Protein AF-A0AAV4ZZC4-F1 (afdb_monomer)

pLDDT: mean 91.08, std 9.31, range [58.31, 98.69]

Organism: NCBI:txid270350

Solvent-accessible surface area (backbone atoms only — not comparable to full-atom values): 5510 Å² total; per-residue (Å²): 128,71,47,80,47,76,52,46,76,46,66,42,79,46,77,54,55,52,81,54,52,31,42,38,39,37,34,55,18,28,52,30,38,37,42,40,38,25,42,90,84,74,67,24,42,36,40,39,38,39,29,37,31,47,31,40,38,40,37,38,26,38,28,35,42,39,35,43,32,35,34,52,28,37,40,42,36,41,45,68,57,68,46,80,40,58,66,46,72,69,59,43,82,46,81,49,75,79,88,77,78,80,77,77,84,128

Radius of gyration: 14.35 Å; Cα contacts (8 Å, |Δi|>4): 306; chains: 1; bounding box: 32×20×52 Å

Nearest PDB structures (foldseek):
  2z8z-assembly1_A  TM=6.164E-01  e=1.063E+00  Pseudomonas sp. MIS38
  7rah-assembly1_E  TM=6.295E-01  e=3.643E+00  Bordetella pertussis
  4nu3-assembly1_A  TM=2.870E-01  e=7.545E+00  Flavobacterium frigoris PS1

Sequence (106 aa):
MALELFGTSGPDLFESGEEEERINIQGNGGDDVFNIKGDDDGINEFSVTAGSGNDALNVDYSNGTFDAGAGTDTLDLIEGRVTFLGGSGVDTLRVRGKTVWPERGR

Foldseek 3Di:
DEAEEEADQEEEEAADDAPHLHYEYEHAHYAYEAHAHYDQPQRREYHYANHYDAYEAEYERHEYEYEPAYDAYEHEYADDHYHYHPHDDHYYYHYHYDDDDPDPDD

Structure (mmCIF, N/CA/C/O backbone):
data_AF-A0AAV4ZZC4-F1
#
_entry.id   AF-A0AAV4ZZC4-F1
#
loop_
_atom_site.group_PDB
_atom_site.id
_atom_site.type_symbol
_atom_site.label_atom_id
_atom_site.label_alt_id
_atom_site.label_comp_id
_atom_site.label_asym_id
_atom_site.label_entity_id
_atom_site.label_seq_id
_atom_site.pdbx_PDB_ins_code
_atom_site.Cartn_x
_atom_site.Cartn_y
_atom_site.Cartn_z
_atom_site.occupancy
_atom_site.B_iso_or_equiv
_atom_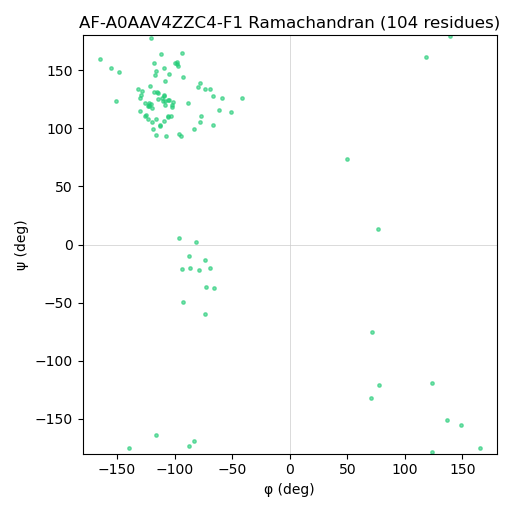site.auth_seq_id
_atom_site.auth_comp_id
_atom_site.auth_asym_id
_atom_site.auth_atom_id
_atom_site.pdbx_PDB_model_num
ATOM 1 N N . MET A 1 1 ? 18.533 4.525 2.686 1.00 67.94 1 MET A N 1
ATOM 2 C CA . MET A 1 1 ? 17.940 4.654 4.045 1.00 67.94 1 MET A CA 1
ATOM 3 C C . MET A 1 1 ? 16.437 4.628 3.837 1.00 67.94 1 MET A C 1
ATOM 5 O O . MET A 1 1 ? 16.024 5.221 2.857 1.00 67.94 1 MET A O 1
ATOM 9 N N . ALA A 1 2 ? 15.652 3.903 4.637 1.00 81.12 2 ALA A N 1
ATOM 10 C CA . ALA A 1 2 ? 14.203 3.859 4.417 1.00 81.12 2 ALA A CA 1
ATOM 11 C C . ALA A 1 2 ? 13.542 5.138 4.951 1.00 81.12 2 ALA A C 1
ATOM 13 O O 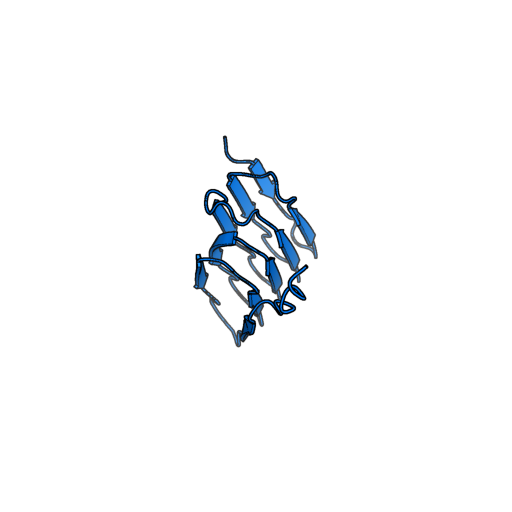. ALA A 1 2 ? 13.936 5.627 6.015 1.00 81.12 2 ALA A O 1
ATOM 14 N N . LEU A 1 3 ? 12.572 5.670 4.209 1.00 88.62 3 LEU A N 1
ATOM 15 C CA . LEU A 1 3 ? 11.639 6.670 4.718 1.00 88.62 3 LEU A CA 1
ATOM 16 C C . LEU A 1 3 ? 10.556 5.958 5.536 1.00 88.62 3 LEU A C 1
ATOM 18 O O . LEU A 1 3 ? 10.037 4.935 5.104 1.00 88.62 3 LEU A O 1
ATOM 22 N N . GLU A 1 4 ? 10.217 6.496 6.703 1.00 93.31 4 GLU A N 1
ATOM 23 C CA . GLU A 1 4 ? 9.172 5.958 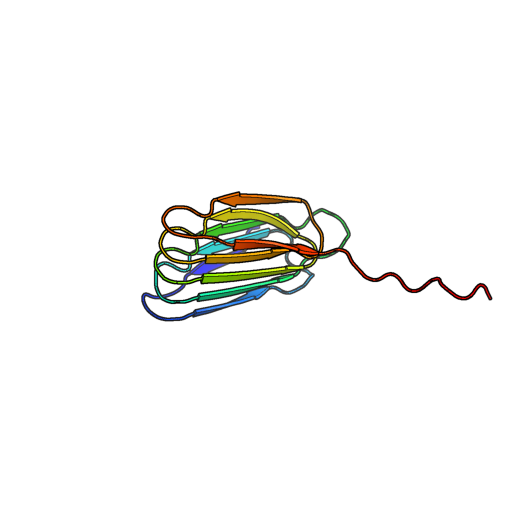7.580 1.00 93.31 4 GLU A CA 1
ATOM 24 C C . GLU A 1 4 ? 8.022 6.965 7.658 1.00 93.31 4 GLU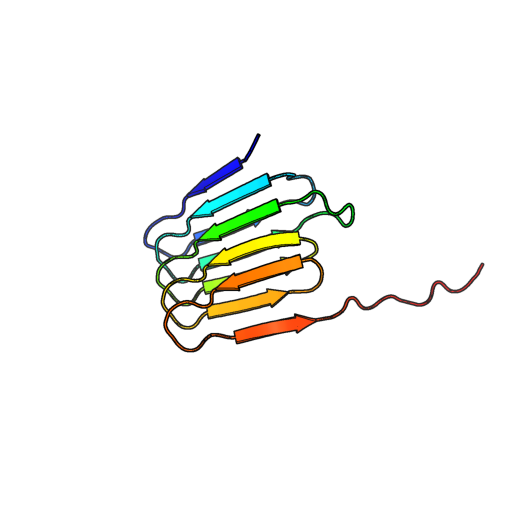 A C 1
ATOM 26 O O . GLU A 1 4 ? 8.244 8.126 8.017 1.00 93.31 4 GLU A O 1
ATOM 31 N N . LEU A 1 5 ? 6.807 6.524 7.341 1.00 94.44 5 LEU A N 1
ATOM 32 C CA . LEU A 1 5 ? 5.585 7.320 7.415 1.00 94.44 5 LEU A CA 1
ATOM 33 C C . LEU A 1 5 ? 4.584 6.647 8.359 1.00 94.44 5 LEU A C 1
ATOM 35 O O . LEU A 1 5 ? 4.382 5.435 8.306 1.00 94.44 5 LEU A O 1
ATOM 39 N N . PHE A 1 6 ? 3.944 7.445 9.211 1.00 97.06 6 PHE A N 1
ATOM 40 C CA . PHE A 1 6 ? 2.973 6.972 10.196 1.00 97.06 6 PHE A CA 1
ATOM 41 C C . PHE A 1 6 ? 1.691 7.790 10.088 1.00 97.06 6 PHE A C 1
ATOM 43 O O . PHE A 1 6 ? 1.743 9.021 10.117 1.00 97.06 6 PHE A O 1
ATOM 50 N N . GLY A 1 7 ? 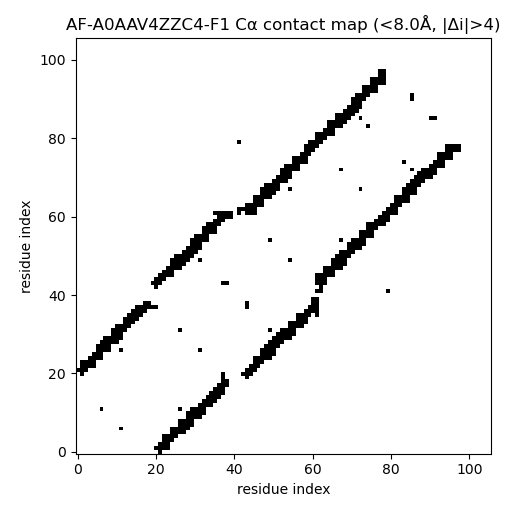0.568 7.092 9.982 1.00 97.56 7 GLY A N 1
ATOM 51 C CA . GLY A 1 7 ? -0.775 7.639 10.025 1.00 97.56 7 GLY A CA 1
ATOM 52 C C . GLY A 1 7 ? -1.280 7.835 11.444 1.00 97.56 7 GLY A C 1
ATOM 53 O O . GLY A 1 7 ? -0.556 7.740 12.442 1.00 97.56 7 GLY A O 1
ATOM 54 N N . THR A 1 8 ? -2.563 8.117 11.517 1.00 98.25 8 THR A N 1
ATOM 55 C CA . THR A 1 8 ? -3.338 8.449 12.696 1.00 98.25 8 THR A CA 1
ATOM 56 C C . THR A 1 8 ? -4.401 7.375 12.928 1.00 98.25 8 THR A C 1
ATOM 58 O O . THR A 1 8 ? -4.284 6.255 12.463 1.00 98.25 8 THR A O 1
ATOM 61 N N . SER A 1 9 ? -5.410 7.660 13.750 1.00 97.62 9 SER A N 1
ATOM 62 C CA . SER A 1 9 ? -6.566 6.768 13.912 1.00 97.62 9 SER A CA 1
ATOM 63 C C . SER A 1 9 ? -7.755 7.171 13.031 1.00 97.62 9 SER A C 1
ATOM 65 O O . SER A 1 9 ? -8.870 6.701 13.262 1.00 97.62 9 SER A O 1
ATOM 67 N N . GLY A 1 10 ? -7.570 8.168 12.169 1.00 98.31 10 GLY A N 1
ATOM 68 C CA . GLY A 1 10 ? -8.568 8.639 11.221 1.00 98.31 10 GLY A CA 1
ATOM 69 C C . GLY A 1 10 ? -8.037 8.510 9.795 1.00 98.31 10 GLY A C 1
ATOM 70 O O . GLY A 1 10 ? -6.891 8.134 9.629 1.00 98.31 10 GLY A O 1
ATOM 71 N N . PRO A 1 11 ? -8.851 8.856 8.784 1.00 98.44 11 PRO A N 1
ATOM 72 C CA . PRO A 1 11 ? -8.462 8.700 7.387 1.00 98.44 11 PRO A CA 1
ATOM 73 C C . PRO A 1 11 ? -7.196 9.484 7.042 1.00 98.44 11 PRO A C 1
ATOM 75 O O . PRO A 1 11 ? -7.163 10.709 7.215 1.00 98.44 11 PRO A O 1
ATOM 78 N N . ASP A 1 12 ? -6.214 8.791 6.482 1.00 98.56 12 ASP A N 1
ATOM 79 C CA . ASP A 1 12 ? -4.948 9.354 6.041 1.00 98.56 12 ASP A CA 1
ATOM 80 C C . ASP A 1 12 ? -4.733 9.198 4.527 1.00 98.56 12 ASP A C 1
ATOM 82 O O . ASP A 1 12 ? -5.300 8.336 3.851 1.00 98.56 12 ASP A O 1
ATOM 86 N N . LEU A 1 13 ? -3.899 10.080 3.972 1.00 97.62 13 LEU A N 1
ATOM 87 C CA . LEU A 1 13 ? -3.459 10.033 2.580 1.00 97.62 13 LEU A CA 1
ATOM 88 C C . LEU A 1 13 ? -1.935 9.957 2.541 1.00 97.62 13 LEU A C 1
ATOM 90 O O . LEU A 1 13 ? -1.250 10.885 2.976 1.00 97.62 13 LEU A O 1
ATOM 94 N N . PHE A 1 14 ? -1.419 8.882 1.957 1.00 96.31 14 PHE A N 1
ATOM 95 C CA . PHE A 1 14 ? 0.002 8.679 1.715 1.00 96.31 14 PHE A CA 1
ATOM 96 C C . PHE A 1 14 ? 0.290 8.781 0.222 1.00 96.31 14 PHE A C 1
ATOM 98 O O . PHE A 1 14 ? -0.334 8.096 -0.586 1.00 96.31 14 PHE A O 1
ATOM 105 N N . GLU A 1 15 ? 1.258 9.615 -0.142 1.00 93.38 15 GLU A N 1
ATOM 106 C CA . GLU A 1 15 ? 1.713 9.779 -1.521 1.00 93.38 15 GLU A CA 1
ATOM 107 C C . GLU A 1 15 ? 3.223 9.548 -1.573 1.00 93.38 15 GLU A C 1
ATOM 109 O O . GLU A 1 15 ? 3.973 10.240 -0.881 1.00 93.38 15 GLU A O 1
ATOM 114 N N . SER A 1 16 ? 3.668 8.583 -2.382 1.00 89.25 16 SER A N 1
ATOM 115 C CA . SER A 1 16 ? 5.081 8.464 -2.749 1.00 89.25 16 SER A CA 1
ATOM 116 C C . SER A 1 16 ? 5.358 9.118 -4.100 1.00 89.25 16 SER A C 1
ATOM 118 O O . SER A 1 16 ? 4.471 9.246 -4.953 1.00 89.25 16 SER A O 1
ATOM 120 N N . GLY A 1 17 ? 6.597 9.558 -4.285 1.00 83.75 17 GLY A N 1
ATOM 121 C CA . GLY A 1 17 ? 7.142 9.910 -5.585 1.00 83.75 17 GLY A CA 1
ATOM 122 C C . GLY A 1 17 ? 7.748 8.689 -6.277 1.00 83.75 17 GLY A C 1
ATOM 123 O O . GLY A 1 17 ? 7.604 7.556 -5.829 1.00 83.75 17 GLY A O 1
ATOM 124 N N . GLU A 1 18 ? 8.402 8.933 -7.409 1.00 83.38 18 GLU A N 1
ATOM 125 C CA . GLU A 1 18 ? 9.063 7.895 -8.216 1.00 83.38 18 GLU A CA 1
ATOM 126 C C . GLU A 1 18 ? 10.509 7.633 -7.741 1.00 83.38 18 GLU A C 1
ATOM 128 O O . GLU A 1 18 ? 11.067 6.566 -7.972 1.00 83.38 18 GLU A O 1
ATOM 133 N N . GLU A 1 19 ? 11.104 8.588 -7.021 1.00 80.06 19 GLU A N 1
ATOM 134 C CA . GLU A 1 19 ? 12.526 8.593 -6.639 1.00 80.06 19 GLU A CA 1
ATOM 135 C C . GLU A 1 19 ? 12.796 7.833 -5.327 1.00 80.06 19 GLU A C 1
ATOM 137 O O . GLU A 1 19 ? 13.948 7.635 -4.934 1.00 80.06 19 GLU A O 1
ATOM 142 N N . GLU A 1 20 ? 11.757 7.437 -4.586 1.00 78.06 20 GLU A N 1
ATOM 143 C CA . GLU A 1 20 ? 11.956 6.763 -3.310 1.00 78.06 20 GLU A CA 1
ATOM 144 C C . GLU A 1 20 ? 12.347 5.297 -3.487 1.00 78.06 20 GLU A C 1
ATOM 146 O O . GLU A 1 20 ? 11.546 4.429 -3.823 1.00 78.06 20 GLU A O 1
ATOM 151 N N . GLU A 1 21 ? 13.594 4.997 -3.145 1.00 79.56 21 GLU A N 1
ATOM 152 C CA . GLU A 1 21 ? 14.143 3.642 -3.193 1.00 79.56 21 GLU A CA 1
ATOM 153 C C . GLU A 1 21 ? 13.462 2.709 -2.177 1.00 79.56 21 GLU A C 1
ATOM 155 O O . GLU A 1 21 ? 13.268 1.526 -2.444 1.00 79.56 21 GLU A O 1
ATOM 160 N N . ARG A 1 22 ? 13.118 3.220 -0.984 1.00 88.44 22 ARG A N 1
ATOM 161 C CA . ARG A 1 22 ? 12.515 2.436 0.106 1.00 88.44 22 ARG A CA 1
ATOM 162 C C . ARG A 1 22 ? 11.612 3.271 1.010 1.00 88.44 22 ARG A C 1
ATOM 164 O O . ARG A 1 22 ? 12.102 4.205 1.653 1.00 88.44 22 ARG A O 1
ATOM 171 N N . ILE A 1 23 ? 10.348 2.867 1.155 1.00 91.38 23 ILE A N 1
ATOM 172 C CA . ILE A 1 23 ? 9.397 3.482 2.095 1.00 91.38 23 ILE A CA 1
ATOM 173 C C . ILE A 1 23 ? 8.683 2.414 2.923 1.00 91.38 23 ILE A C 1
ATOM 175 O O . ILE A 1 23 ? 8.160 1.436 2.391 1.00 91.38 23 ILE A O 1
ATOM 179 N N . ASN A 1 24 ? 8.612 2.656 4.227 1.00 93.69 24 ASN A N 1
ATOM 180 C CA . ASN A 1 24 ? 7.783 1.919 5.164 1.00 93.69 24 ASN A CA 1
ATOM 181 C C . ASN A 1 24 ? 6.630 2.819 5.624 1.00 93.69 24 ASN A C 1
ATOM 183 O O . ASN A 1 24 ? 6.855 3.954 6.049 1.00 93.69 24 ASN A O 1
ATOM 187 N N . ILE A 1 25 ? 5.397 2.325 5.527 1.00 95.88 25 ILE A N 1
ATOM 188 C CA . ILE A 1 25 ? 4.184 3.084 5.839 1.00 95.88 25 ILE A CA 1
ATOM 189 C C . ILE A 1 25 ? 3.321 2.289 6.817 1.00 95.88 25 ILE A C 1
ATOM 191 O O . ILE A 1 25 ? 3.063 1.106 6.599 1.00 95.88 25 ILE A O 1
ATOM 195 N N . GLN A 1 26 ? 2.860 2.949 7.877 1.00 97.38 26 GLN A N 1
ATOM 196 C CA . GLN A 1 26 ? 1.907 2.406 8.847 1.00 97.38 26 GLN A CA 1
ATOM 197 C C . GLN A 1 26 ? 0.682 3.323 8.918 1.00 97.38 26 GLN A C 1
ATOM 199 O O . GLN A 1 26 ? 0.808 4.418 9.456 1.00 97.38 26 GLN A 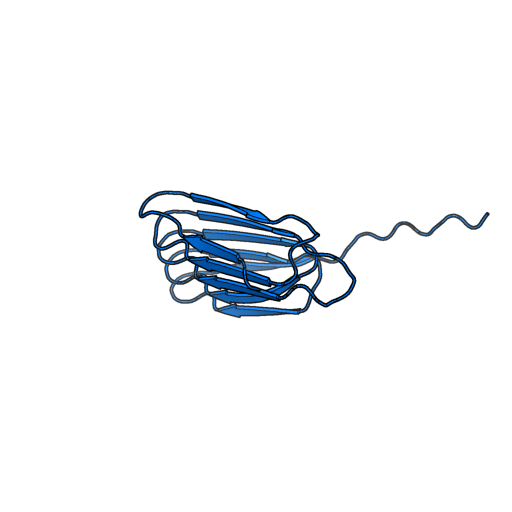O 1
ATOM 204 N N . GLY A 1 27 ? -0.474 2.906 8.391 1.00 97.25 27 GLY A N 1
ATOM 205 C CA . GLY A 1 27 ? -1.721 3.694 8.421 1.00 97.25 27 GLY A CA 1
ATOM 206 C C . GLY A 1 27 ? -2.361 3.747 9.813 1.00 97.25 27 GLY A C 1
ATOM 207 O O . GLY A 1 27 ? -2.746 4.807 10.287 1.00 97.25 27 GLY A O 1
ATOM 208 N N . ASN A 1 28 ? -2.274 2.640 10.559 1.00 97.44 28 ASN A N 1
ATOM 209 C CA . ASN A 1 28 ? -2.908 2.381 11.857 1.00 97.44 28 ASN A CA 1
ATOM 210 C C . ASN A 1 28 ? -4.424 2.182 11.770 1.00 97.44 28 ASN A C 1
ATOM 212 O O . ASN A 1 28 ? -4.879 1.053 11.943 1.00 97.44 28 ASN A O 1
ATOM 216 N N . GLY A 1 29 ? -5.225 3.225 11.585 1.00 96.44 29 GLY A N 1
ATOM 217 C CA . GLY A 1 29 ? -6.655 3.018 11.397 1.00 96.44 29 GLY A CA 1
ATOM 218 C C . GLY A 1 29 ? -7.376 4.229 10.844 1.00 96.44 29 GLY A C 1
ATOM 219 O O . GLY A 1 29 ? -6.916 5.346 11.011 1.00 96.44 29 GLY A O 1
ATOM 220 N N . GLY A 1 30 ? -8.549 4.000 10.269 1.00 98.44 30 GLY A N 1
ATOM 221 C CA . GLY A 1 30 ? -9.172 4.938 9.345 1.00 98.44 30 GLY A CA 1
ATOM 222 C C . GLY A 1 30 ? -9.322 4.267 7.986 1.00 98.44 30 GLY A C 1
ATOM 223 O O . GLY A 1 30 ? -8.704 3.245 7.740 1.00 98.44 30 GLY A O 1
ATOM 224 N N . ASP A 1 31 ? -10.191 4.813 7.137 1.00 98.62 31 ASP A N 1
ATOM 225 C CA . ASP A 1 31 ? -10.253 4.392 5.735 1.00 98.62 31 ASP A CA 1
ATOM 226 C C . ASP A 1 31 ? -9.163 5.173 4.986 1.00 98.62 31 ASP A C 1
ATOM 228 O O . ASP A 1 31 ? -9.354 6.355 4.672 1.00 98.62 31 ASP A O 1
ATOM 232 N N . ASP A 1 32 ? -8.018 4.540 4.752 1.00 98.62 32 ASP A N 1
ATOM 233 C CA . ASP A 1 32 ? -6.807 5.205 4.276 1.00 98.62 32 ASP A CA 1
ATOM 234 C C . ASP A 1 32 ? -6.619 5.083 2.759 1.00 98.62 32 ASP A C 1
ATOM 236 O O . ASP A 1 32 ? -7.123 4.175 2.091 1.00 98.62 32 ASP A O 1
ATOM 240 N N . VAL A 1 33 ? -5.848 6.010 2.186 1.00 98.44 33 VAL A N 1
ATOM 241 C CA . VAL A 1 33 ? -5.460 5.980 0.770 1.00 98.44 33 VAL A CA 1
ATOM 242 C C . VAL A 1 33 ? -3.942 5.966 0.636 1.00 98.44 33 VAL A C 1
ATOM 244 O O . VAL A 1 33 ? -3.259 6.901 1.049 1.00 98.44 33 VAL A O 1
ATOM 247 N N . PHE A 1 34 ? -3.418 4.939 -0.030 1.00 97.44 34 PHE A N 1
ATOM 248 C CA . PHE A 1 34 ? -1.996 4.772 -0.322 1.00 97.44 34 PHE A CA 1
ATOM 249 C C . PHE A 1 34 ? -1.770 4.904 -1.825 1.00 97.44 34 PHE A C 1
ATOM 251 O O . PHE A 1 34 ? -2.026 3.974 -2.585 1.00 97.44 34 PHE A O 1
ATOM 258 N N . ASN A 1 35 ? -1.285 6.061 -2.263 1.00 95.38 35 ASN A N 1
ATOM 259 C CA . ASN A 1 35 ? -0.884 6.305 -3.643 1.00 95.38 35 ASN A CA 1
ATOM 260 C C . ASN A 1 35 ? 0.615 6.058 -3.775 1.00 95.38 35 ASN A C 1
ATOM 262 O O . ASN A 1 35 ? 1.433 6.945 -3.525 1.00 95.38 35 ASN A O 1
ATOM 266 N N . ILE A 1 36 ? 0.957 4.833 -4.156 1.00 92.69 36 ILE A N 1
ATOM 267 C CA . ILE A 1 36 ? 2.329 4.365 -4.264 1.00 92.69 36 ILE A CA 1
ATOM 268 C C . ILE A 1 36 ? 2.750 4.362 -5.722 1.00 92.69 36 ILE A C 1
ATOM 270 O O . ILE A 1 36 ? 2.171 3.673 -6.561 1.00 92.69 36 ILE A O 1
ATOM 274 N N . LYS A 1 37 ? 3.785 5.138 -5.994 1.00 90.62 37 LYS A N 1
ATOM 275 C CA . LYS A 1 37 ? 4.510 5.182 -7.252 1.00 90.62 37 LYS A CA 1
ATOM 276 C C . LYS A 1 37 ? 5.944 4.740 -7.015 1.00 90.62 37 LYS A C 1
ATOM 278 O O . LYS A 1 37 ? 6.497 5.008 -5.952 1.00 90.62 37 LYS A O 1
ATOM 283 N N . GLY A 1 38 ? 6.522 4.070 -7.990 1.00 87.25 38 GLY A N 1
ATOM 284 C CA . GLY A 1 38 ? 7.961 3.879 -8.099 1.00 87.25 38 GLY A CA 1
ATOM 285 C C . GLY A 1 38 ? 8.393 4.009 -9.554 1.00 87.25 38 GLY A C 1
ATOM 286 O O . GLY A 1 38 ? 7.590 4.362 -10.422 1.00 87.25 38 GLY A O 1
ATOM 287 N N . ASP A 1 39 ? 9.670 3.750 -9.795 1.00 83.69 39 ASP A N 1
ATOM 288 C CA . ASP A 1 39 ? 10.287 3.752 -11.113 1.00 83.69 39 ASP A CA 1
ATOM 289 C C . ASP A 1 39 ? 10.290 2.333 -11.718 1.00 83.69 39 ASP A C 1
ATOM 291 O O . ASP A 1 39 ? 10.072 1.318 -11.044 1.00 83.69 39 ASP A O 1
ATOM 295 N N . ASP A 1 40 ? 10.528 2.238 -13.024 1.00 78.56 40 ASP A N 1
ATOM 296 C CA . ASP A 1 40 ? 10.593 0.968 -13.752 1.00 78.56 40 ASP A CA 1
ATOM 297 C C . ASP A 1 40 ? 11.950 0.248 -13.631 1.00 78.56 40 ASP A C 1
ATOM 299 O O . ASP A 1 40 ? 12.131 -0.852 -14.167 1.00 78.56 40 ASP A O 1
ATOM 303 N N . ASP A 1 41 ? 12.883 0.820 -12.868 1.00 79.25 41 ASP A N 1
ATOM 304 C CA . ASP A 1 41 ? 14.239 0.304 -12.669 1.00 79.25 41 ASP A CA 1
ATOM 305 C C . ASP A 1 41 ? 14.306 -0.939 -11.755 1.00 79.25 41 ASP A C 1
ATOM 307 O O . ASP A 1 41 ? 15.311 -1.662 -11.724 1.00 79.25 41 ASP A O 1
ATOM 311 N N . GLY A 1 42 ? 13.212 -1.223 -11.042 1.00 74.69 42 GLY A N 1
ATOM 312 C CA . GLY A 1 42 ? 13.048 -2.380 -10.175 1.00 74.69 42 GLY A CA 1
ATOM 313 C C . GLY A 1 42 ? 13.755 -2.284 -8.821 1.00 74.69 42 GLY A C 1
ATOM 314 O O . GLY A 1 42 ? 13.859 -3.317 -8.150 1.00 74.69 42 GLY A O 1
ATOM 315 N N . ILE A 1 43 ? 14.230 -1.106 -8.399 1.00 78.69 43 ILE A N 1
ATOM 316 C CA . ILE A 1 43 ? 14.892 -0.939 -7.095 1.00 78.69 43 ILE A CA 1
ATOM 317 C C . ILE A 1 43 ? 13.938 -0.497 -5.985 1.00 78.69 43 ILE A C 1
ATOM 319 O O . ILE A 1 43 ? 14.260 -0.724 -4.817 1.00 78.69 43 ILE A O 1
ATOM 323 N N . ASN A 1 44 ? 12.781 0.093 -6.315 1.00 84.75 44 ASN A N 1
ATOM 324 C CA . ASN A 1 44 ? 11.860 0.579 -5.291 1.00 84.75 44 ASN A CA 1
ATOM 325 C C . ASN A 1 44 ? 11.259 -0.586 -4.488 1.00 84.75 44 ASN A C 1
ATOM 327 O O . ASN A 1 44 ? 10.703 -1.529 -5.060 1.00 84.75 44 ASN A O 1
ATOM 331 N N . GLU A 1 45 ? 11.348 -0.506 -3.160 1.00 89.56 45 GLU A N 1
ATOM 332 C CA . GLU A 1 45 ? 10.812 -1.506 -2.237 1.00 89.56 45 GLU A CA 1
ATOM 333 C C . GLU A 1 45 ? 9.960 -0.858 -1.139 1.00 89.56 45 GLU A C 1
ATOM 335 O O . GLU A 1 45 ? 10.455 -0.124 -0.280 1.00 89.56 45 GLU A O 1
ATOM 340 N N . PHE A 1 46 ? 8.666 -1.166 -1.153 1.00 91.81 46 PHE A N 1
ATOM 341 C CA . PHE A 1 46 ? 7.675 -0.621 -0.236 1.00 91.81 46 PHE A CA 1
ATOM 342 C C . PHE A 1 46 ? 7.207 -1.666 0.776 1.00 91.81 46 PHE A C 1
ATOM 344 O O . PHE A 1 46 ? 6.979 -2.831 0.442 1.00 91.81 46 PHE A O 1
ATOM 351 N N . SER A 1 47 ? 7.020 -1.240 2.021 1.00 94.81 47 SER A N 1
ATOM 352 C CA . SER A 1 47 ? 6.354 -2.029 3.056 1.00 94.81 47 SER A CA 1
ATOM 353 C C . SER A 1 47 ? 5.200 -1.221 3.624 1.00 94.81 47 SER A C 1
ATOM 355 O O . SER A 1 47 ? 5.424 -0.230 4.313 1.00 94.81 47 SER A O 1
ATOM 357 N N . VAL A 1 48 ? 3.969 -1.642 3.356 1.00 96.62 48 VAL A N 1
ATOM 358 C CA . VAL A 1 48 ? 2.761 -0.962 3.833 1.00 96.62 48 VAL A CA 1
ATOM 359 C C . VAL A 1 48 ? 2.016 -1.866 4.804 1.00 96.62 48 VAL A C 1
ATOM 361 O O . VAL A 1 48 ? 1.752 -3.025 4.492 1.00 96.62 48 VAL A O 1
ATOM 364 N N . THR A 1 49 ? 1.660 -1.322 5.964 1.00 98.06 49 THR A N 1
ATOM 365 C CA . THR A 1 49 ? 0.667 -1.883 6.883 1.00 98.06 49 THR A CA 1
ATOM 366 C C . THR A 1 49 ? -0.444 -0.855 7.035 1.00 98.06 49 THR A C 1
ATOM 368 O O . THR A 1 49 ? -0.226 0.172 7.676 1.00 98.06 49 THR A O 1
ATOM 371 N N . ALA A 1 50 ? -1.602 -1.095 6.422 1.00 97.56 50 ALA A N 1
ATOM 372 C CA . ALA A 1 50 ? -2.690 -0.123 6.385 1.00 97.56 50 ALA A CA 1
ATOM 373 C C . ALA A 1 50 ? -3.385 -0.029 7.749 1.00 97.56 50 ALA A C 1
ATOM 375 O O . ALA A 1 50 ? -3.224 0.974 8.436 1.00 97.56 50 ALA A O 1
ATOM 376 N N . GLY A 1 51 ? -3.941 -1.131 8.254 1.00 98.06 51 GLY A N 1
ATOM 377 C CA . GLY A 1 51 ? -4.374 -1.221 9.646 1.00 98.06 51 GLY A CA 1
ATOM 378 C C . GLY A 1 51 ? -5.842 -1.589 9.759 1.00 98.06 51 GLY A C 1
ATOM 379 O O . GLY A 1 51 ? -6.195 -2.702 9.402 1.00 98.06 51 GLY A O 1
ATOM 380 N N . SER A 1 52 ? -6.682 -0.747 10.360 1.00 98.31 52 SER A N 1
ATOM 381 C CA . SER A 1 52 ? -8.128 -1.003 10.432 1.00 98.31 52 SER A CA 1
ATOM 382 C C . SER A 1 52 ? -8.928 0.038 9.664 1.00 98.31 52 SER A C 1
ATOM 384 O O . SER A 1 52 ? -8.810 1.213 9.992 1.00 98.31 52 SER A O 1
ATOM 386 N N . GLY A 1 53 ? -9.858 -0.381 8.820 1.00 98.44 53 GLY A N 1
ATOM 387 C CA . GLY A 1 53 ? -10.648 0.502 7.964 1.00 98.44 53 GLY A CA 1
ATOM 388 C C . GLY A 1 53 ? -10.795 -0.116 6.584 1.00 98.44 53 GLY A C 1
ATOM 389 O O . GLY A 1 53 ? -10.356 -1.232 6.367 1.00 98.44 53 GLY A O 1
ATOM 390 N N . ASN A 1 54 ? -11.499 0.552 5.677 1.00 98.62 54 ASN A N 1
ATOM 391 C CA . ASN A 1 54 ? -11.603 0.115 4.287 1.00 98.62 54 ASN A CA 1
ATOM 392 C C . ASN A 1 54 ? -10.567 0.869 3.459 1.00 98.62 54 ASN A C 1
ATOM 394 O O . ASN A 1 54 ? -10.819 1.989 3.003 1.00 98.62 54 ASN A O 1
ATOM 398 N N . ASP A 1 55 ? -9.416 0.243 3.269 1.00 98.69 55 ASP A N 1
ATOM 399 C CA . ASP A 1 55 ? -8.232 0.901 2.744 1.00 98.69 55 ASP A CA 1
ATOM 400 C C . ASP A 1 55 ? -8.126 0.774 1.220 1.00 98.69 55 ASP A C 1
ATOM 402 O O . ASP A 1 55 ? -8.467 -0.245 0.605 1.00 98.69 55 ASP A O 1
ATOM 406 N N . ALA A 1 56 ? -7.626 1.830 0.581 1.00 98.44 56 ALA A N 1
ATOM 407 C CA . ALA A 1 56 ? -7.420 1.900 -0.859 1.00 98.44 56 ALA A CA 1
ATOM 408 C C . ALA A 1 56 ? -5.931 2.036 -1.193 1.00 98.44 56 ALA A C 1
ATOM 410 O O . ALA A 1 56 ? -5.325 3.095 -1.033 1.00 98.44 56 ALA A O 1
ATOM 411 N N . LEU A 1 57 ? -5.349 0.968 -1.728 1.00 97.94 57 LEU A N 1
ATOM 412 C CA . LEU A 1 57 ? -3.963 0.905 -2.160 1.00 97.94 57 LEU A CA 1
ATOM 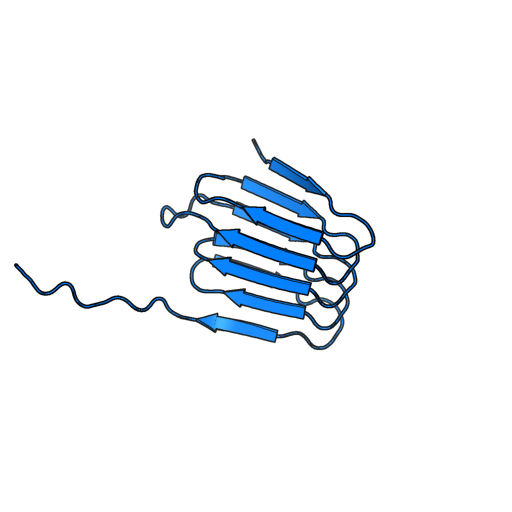413 C C . LEU A 1 57 ? -3.894 1.012 -3.687 1.00 97.94 57 LEU A C 1
ATOM 415 O O . LEU A 1 57 ? -4.295 0.101 -4.409 1.00 97.94 57 LEU A O 1
ATOM 419 N N . ASN A 1 58 ? -3.370 2.128 -4.183 1.00 96.38 58 ASN A N 1
ATOM 420 C CA . ASN A 1 58 ? -3.136 2.386 -5.599 1.00 96.38 58 ASN A CA 1
ATOM 421 C C . ASN A 1 58 ? -1.636 2.269 -5.867 1.00 96.38 58 ASN A C 1
ATOM 423 O O . ASN A 1 58 ? -0.872 3.126 -5.429 1.00 96.38 58 ASN A O 1
ATOM 427 N N . VAL A 1 59 ? -1.214 1.220 -6.573 1.00 93.31 59 VAL A N 1
ATOM 428 C CA . VAL A 1 59 ? 0.204 0.904 -6.773 1.00 93.31 59 VAL A CA 1
ATOM 429 C C . VAL A 1 59 ? 0.558 0.925 -8.259 1.00 93.31 59 VAL A C 1
ATOM 431 O O . VAL A 1 59 ? 0.049 0.126 -9.053 1.00 93.31 59 VAL A O 1
ATOM 434 N N . ASP A 1 60 ? 1.460 1.830 -8.624 1.00 91.31 60 ASP A N 1
ATOM 435 C CA . ASP A 1 60 ? 2.017 1.982 -9.967 1.00 91.31 60 ASP A CA 1
ATOM 436 C C . ASP A 1 60 ? 3.541 1.809 -9.909 1.00 91.31 60 ASP A C 1
ATOM 438 O O . ASP A 1 60 ? 4.208 2.532 -9.178 1.00 91.31 60 ASP A O 1
ATOM 442 N N . TYR A 1 61 ? 4.080 0.828 -10.638 1.00 86.44 61 TYR A N 1
ATOM 443 C CA . TYR A 1 61 ? 5.513 0.499 -10.682 1.00 86.44 61 TYR A CA 1
ATOM 444 C C . TYR A 1 61 ? 6.189 0.356 -9.312 1.00 86.44 61 TYR A C 1
ATOM 446 O O . TYR A 1 61 ? 6.966 1.197 -8.884 1.00 86.44 61 TYR A O 1
ATOM 454 N N . SER A 1 62 ? 5.920 -0.736 -8.595 1.00 85.25 62 SER A N 1
ATOM 455 C CA . SER A 1 62 ? 6.531 -0.937 -7.273 1.00 85.25 62 SER A CA 1
ATOM 456 C C . SER A 1 62 ? 6.779 -2.403 -6.940 1.00 85.25 62 SER A C 1
ATOM 458 O O . SER A 1 62 ? 6.023 -3.295 -7.336 1.00 85.25 62 SER A O 1
ATOM 460 N N . ASN A 1 63 ? 7.833 -2.662 -6.166 1.00 89.19 63 ASN A N 1
ATOM 461 C CA . ASN A 1 63 ? 8.005 -3.933 -5.480 1.00 89.19 63 ASN A CA 1
ATOM 462 C C . ASN A 1 63 ? 7.704 -3.757 -3.997 1.00 89.19 63 ASN A C 1
ATOM 464 O O . ASN A 1 63 ? 7.987 -2.709 -3.422 1.00 89.19 63 ASN A O 1
ATOM 468 N N . GLY A 1 64 ? 7.155 -4.779 -3.344 1.00 91.69 64 GLY A N 1
ATOM 469 C CA . GLY A 1 64 ? 6.903 -4.634 -1.917 1.00 91.69 64 GLY A CA 1
ATOM 470 C C . GLY A 1 64 ? 5.984 -5.648 -1.275 1.00 91.69 64 GLY A C 1
ATOM 471 O O . GLY A 1 64 ? 5.531 -6.613 -1.894 1.00 91.69 64 GLY A O 1
ATOM 472 N N . THR A 1 65 ? 5.712 -5.396 -0.001 1.00 95.25 65 THR A N 1
ATOM 473 C CA . THR A 1 65 ? 4.703 -6.104 0.785 1.00 95.25 65 THR A CA 1
ATOM 474 C C . THR A 1 65 ? 3.644 -5.114 1.237 1.00 95.25 65 THR A C 1
ATOM 476 O O . THR A 1 65 ? 3.963 -4.055 1.770 1.00 95.25 65 THR A O 1
ATOM 479 N N . PHE A 1 66 ? 2.388 -5.479 1.025 1.00 96.50 66 PHE A N 1
ATOM 480 C CA . PHE A 1 66 ? 1.225 -4.676 1.354 1.00 96.50 66 PHE A CA 1
ATOM 481 C C . PHE A 1 66 ? 0.303 -5.520 2.223 1.00 96.50 66 PHE A C 1
ATOM 483 O O . PHE A 1 66 ? -0.253 -6.510 1.747 1.00 96.50 66 PHE A O 1
ATOM 490 N N . ASP A 1 67 ? 0.189 -5.151 3.490 1.00 98.12 67 ASP A N 1
ATOM 491 C CA . ASP A 1 67 ? -0.749 -5.720 4.449 1.00 98.12 67 ASP A CA 1
ATOM 492 C C . ASP A 1 67 ? -1.880 -4.722 4.678 1.00 98.12 67 ASP A C 1
ATOM 494 O O . ASP A 1 67 ? -1.648 -3.641 5.218 1.00 98.12 67 ASP A O 1
ATOM 498 N N . ALA A 1 68 ? -3.079 -5.060 4.209 1.00 97.75 68 ALA A N 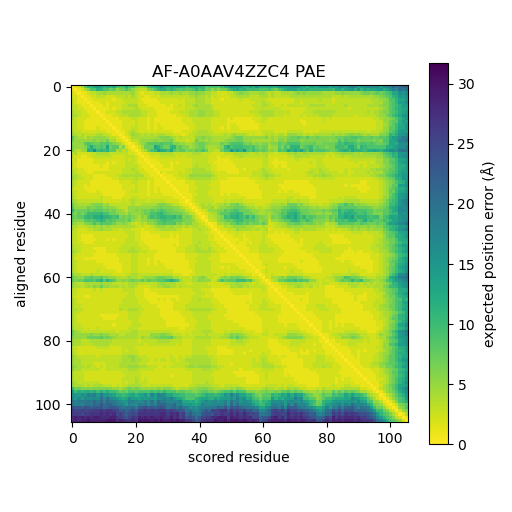1
ATOM 499 C CA . ALA A 1 68 ? -4.248 -4.199 4.328 1.00 97.75 68 ALA A CA 1
ATOM 500 C C . ALA A 1 68 ? -4.878 -4.258 5.730 1.00 97.75 68 ALA A C 1
ATOM 502 O O . ALA A 1 68 ? -5.474 -3.294 6.185 1.00 97.75 68 ALA A O 1
ATOM 503 N N . GLY A 1 69 ? -4.638 -5.327 6.493 1.00 98.38 69 GLY A N 1
ATOM 504 C CA . GLY A 1 69 ? -5.154 -5.434 7.851 1.00 98.38 69 GLY A CA 1
ATOM 505 C C . GLY A 1 69 ? -6.638 -5.808 7.907 1.00 98.38 69 GLY A C 1
ATOM 506 O O . GLY A 1 69 ? -6.995 -6.932 7.569 1.00 98.38 69 GLY A O 1
ATOM 507 N N . ALA A 1 70 ? -7.490 -4.981 8.504 1.00 98.38 70 ALA A N 1
ATOM 508 C CA . ALA A 1 70 ? -8.872 -5.333 8.805 1.00 98.38 70 ALA A CA 1
ATOM 509 C C . ALA A 1 70 ? -9.871 -4.369 8.171 1.00 98.38 70 ALA A C 1
ATOM 511 O O . ALA A 1 70 ? -9.966 -3.227 8.606 1.00 98.38 70 ALA A O 1
ATOM 512 N N . GLY A 1 71 ? -10.743 -4.891 7.311 1.00 98.44 71 GLY A N 1
ATOM 513 C CA . GLY A 1 71 ? -11.827 -4.146 6.686 1.00 98.44 71 GLY A CA 1
ATOM 514 C C . GLY A 1 71 ? -12.140 -4.678 5.298 1.00 98.44 71 GLY A C 1
ATOM 515 O O . GLY A 1 71 ? -12.006 -5.865 5.042 1.00 98.44 71 GLY A O 1
ATOM 516 N N . THR A 1 72 ? -12.713 -3.850 4.432 1.00 98.62 72 THR A N 1
ATOM 517 C CA . THR A 1 72 ? -12.979 -4.212 3.032 1.00 98.62 72 THR A CA 1
ATOM 518 C C . THR A 1 72 ? -11.996 -3.460 2.159 1.00 98.62 72 THR A C 1
ATOM 520 O O . THR A 1 72 ? -12.269 -2.330 1.750 1.00 98.62 72 THR A O 1
ATOM 523 N N . ASP A 1 73 ? -10.877 -4.103 1.856 1.00 98.69 73 ASP A N 1
ATOM 524 C CA . ASP A 1 73 ? -9.735 -3.399 1.286 1.00 98.69 73 ASP A CA 1
ATOM 525 C C . ASP A 1 73 ? -9.639 -3.572 -0.227 1.00 98.69 73 ASP A C 1
ATOM 527 O O . ASP A 1 73 ? -10.154 -4.527 -0.824 1.00 98.69 73 ASP A O 1
ATOM 531 N N . THR A 1 74 ? -8.974 -2.630 -0.890 1.00 98.44 74 THR A N 1
ATOM 532 C CA . THR A 1 74 ? -8.699 -2.707 -2.325 1.00 98.44 74 THR A CA 1
ATOM 533 C C . THR A 1 74 ? -7.233 -2.444 -2.616 1.00 98.44 74 THR A C 1
ATOM 535 O O . THR A 1 74 ? -6.721 -1.383 -2.286 1.00 98.44 74 THR A O 1
ATOM 538 N N . LEU A 1 75 ? -6.590 -3.363 -3.337 1.00 97.75 75 LEU A N 1
ATOM 539 C CA . LEU A 1 75 ? -5.319 -3.121 -4.014 1.00 97.75 75 LEU A CA 1
ATOM 540 C C . LEU A 1 75 ? -5.548 -3.058 -5.526 1.00 97.75 75 LEU A C 1
ATOM 542 O O . LEU A 1 75 ? -6.003 -4.029 -6.133 1.00 97.75 75 LEU A O 1
ATOM 546 N N . ASP A 1 76 ? -5.211 -1.927 -6.138 1.00 96.81 76 ASP A N 1
ATOM 547 C CA . ASP A 1 76 ? -5.160 -1.746 -7.586 1.00 96.81 76 ASP A CA 1
ATOM 548 C C . ASP A 1 76 ? -3.702 -1.611 -8.045 1.00 96.81 76 ASP A C 1
ATOM 550 O O . ASP A 1 76 ? -3.056 -0.589 -7.818 1.00 96.81 76 ASP A O 1
ATOM 554 N N . LEU A 1 77 ? -3.186 -2.670 -8.672 1.00 94.38 77 LEU A N 1
ATOM 555 C CA . LEU A 1 77 ? -1.806 -2.802 -9.131 1.00 94.38 77 LEU A CA 1
ATOM 556 C C . LEU A 1 77 ? -1.727 -2.661 -10.655 1.00 94.38 77 LEU A C 1
ATOM 558 O O . LEU A 1 77 ? -2.360 -3.434 -11.380 1.00 94.38 77 LEU A O 1
ATOM 562 N N . ILE A 1 78 ? -0.906 -1.730 -11.148 1.00 92.31 78 ILE A N 1
ATOM 563 C CA . ILE A 1 78 ? -0.654 -1.545 -12.589 1.00 92.31 78 ILE A CA 1
ATOM 564 C C . ILE A 1 78 ? 0.572 -2.335 -13.055 1.00 92.31 78 ILE A C 1
ATOM 566 O O . ILE A 1 78 ? 0.501 -3.049 -14.053 1.00 92.31 78 ILE A O 1
ATOM 570 N N . GLU A 1 79 ? 1.696 -2.213 -12.357 1.00 88.50 79 GLU A N 1
ATOM 571 C CA . GLU A 1 79 ? 2.930 -2.926 -12.687 1.00 88.50 79 GLU A CA 1
ATOM 572 C C . GLU A 1 79 ? 3.800 -3.082 -11.436 1.00 88.50 79 GLU A C 1
ATO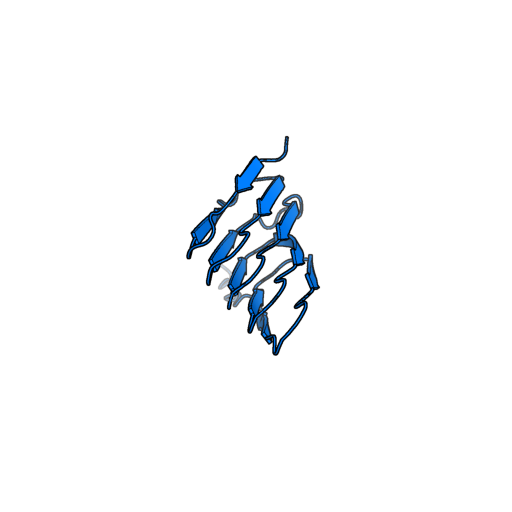M 574 O O . GLU A 1 79 ? 3.714 -2.280 -10.505 1.00 88.50 79 GLU A O 1
ATOM 579 N N . GLY A 1 80 ? 4.619 -4.134 -11.406 1.00 87.62 80 GLY A N 1
ATOM 580 C CA . GLY A 1 80 ? 5.546 -4.412 -10.311 1.00 87.62 80 GLY A CA 1
ATOM 581 C C . GLY A 1 80 ? 5.362 -5.786 -9.667 1.00 87.62 80 GLY A C 1
ATOM 582 O O . GLY A 1 80 ? 4.541 -6.605 -10.097 1.00 87.62 80 GLY A O 1
ATOM 583 N N . ARG A 1 81 ? 6.171 -6.068 -8.641 1.00 88.94 81 ARG A N 1
ATOM 584 C CA . ARG A 1 81 ? 6.181 -7.351 -7.928 1.00 88.94 81 ARG A CA 1
ATOM 585 C C . ARG A 1 81 ? 5.819 -7.160 -6.463 1.00 88.94 81 ARG A C 1
ATOM 587 O O . ARG A 1 81 ? 6.672 -6.867 -5.626 1.00 88.94 81 ARG A O 1
ATOM 594 N N . VAL A 1 82 ? 4.563 -7.436 -6.141 1.00 91.38 82 VAL A N 1
ATOM 595 C CA . VAL A 1 82 ? 4.028 -7.225 -4.795 1.00 91.38 82 VAL A CA 1
ATOM 596 C C . VAL A 1 82 ? 3.597 -8.525 -4.125 1.00 91.38 82 VAL A C 1
ATOM 598 O O . VAL A 1 82 ? 3.144 -9.467 -4.778 1.00 91.38 82 VAL A O 1
ATOM 601 N N . THR A 1 83 ? 3.711 -8.559 -2.802 1.00 95.06 83 THR A N 1
ATOM 602 C CA . THR A 1 83 ? 2.985 -9.494 -1.940 1.00 95.06 83 THR A CA 1
ATOM 603 C C . THR A 1 83 ? 1.825 -8.735 -1.319 1.00 95.06 83 THR A C 1
ATOM 605 O O . THR A 1 83 ? 2.053 -7.726 -0.662 1.00 95.06 83 THR A O 1
ATOM 608 N N . PHE A 1 84 ? 0.600 -9.215 -1.519 1.00 96.50 84 PHE A N 1
ATOM 609 C CA . PHE A 1 84 ? -0.594 -8.626 -0.920 1.00 96.50 84 PHE A CA 1
ATOM 610 C C . PHE A 1 84 ? -1.180 -9.565 0.132 1.00 96.50 84 PHE A C 1
ATOM 612 O O . PHE A 1 84 ? -1.454 -10.734 -0.152 1.00 96.50 84 PHE A O 1
ATOM 619 N N . LEU A 1 85 ? -1.363 -9.040 1.337 1.00 97.94 85 LEU A N 1
ATOM 620 C CA . LEU A 1 85 ? -2.060 -9.662 2.449 1.00 97.94 85 LEU A CA 1
ATOM 621 C C . LEU A 1 85 ? -3.332 -8.834 2.669 1.00 97.94 85 LEU A C 1
ATOM 623 O O . LEU A 1 85 ? -3.262 -7.739 3.208 1.00 97.94 85 LEU A O 1
ATOM 627 N N . GLY A 1 86 ? -4.482 -9.339 2.215 1.00 96.38 86 GLY A N 1
ATOM 628 C CA . GLY A 1 86 ? -5.769 -8.647 2.406 1.00 96.38 86 GLY A CA 1
ATOM 629 C C . GLY A 1 86 ? -6.236 -8.634 3.864 1.00 96.38 86 GLY A C 1
ATOM 630 O O . GLY A 1 86 ? -7.008 -7.784 4.260 1.00 96.38 86 GLY A O 1
ATOM 631 N N . GLY A 1 87 ? -5.715 -9.551 4.684 1.00 97.75 87 GLY A N 1
ATOM 632 C CA . GLY A 1 87 ? -6.053 -9.625 6.097 1.00 97.75 87 GLY A CA 1
ATOM 633 C C . GLY A 1 87 ? -7.484 -10.115 6.334 1.00 97.75 87 GLY A C 1
ATOM 634 O O . GLY A 1 87 ? -7.854 -11.189 5.848 1.00 97.75 87 GLY A O 1
ATOM 635 N N . SER A 1 88 ? -8.247 -9.432 7.188 1.00 97.94 88 SER A N 1
ATOM 636 C CA . SER A 1 88 ? -9.598 -9.850 7.570 1.00 97.94 88 SER A CA 1
ATOM 637 C C . SER A 1 88 ? -10.670 -9.008 6.890 1.00 97.94 88 SER A C 1
ATOM 639 O O . SER A 1 88 ? -10.757 -7.817 7.160 1.00 97.94 88 SER A O 1
ATOM 641 N N . GLY A 1 89 ? -11.583 -9.666 6.175 1.00 97.94 89 GLY A N 1
ATOM 642 C CA . GLY A 1 89 ? -12.738 -9.031 5.553 1.00 97.94 89 GLY A CA 1
ATOM 643 C C . GLY A 1 89 ? -12.961 -9.542 4.137 1.00 97.94 89 GLY A C 1
ATOM 644 O O . GLY A 1 89 ? -12.706 -10.718 3.866 1.00 97.94 89 GLY A O 1
ATOM 645 N N . VAL A 1 90 ? -13.536 -8.707 3.269 1.00 98.31 90 VAL A N 1
ATOM 646 C CA . VAL A 1 90 ? -13.793 -9.059 1.863 1.00 98.31 90 VAL A CA 1
ATOM 647 C C . VAL A 1 90 ? -12.970 -8.147 0.970 1.00 98.31 90 VAL A C 1
ATOM 649 O O . VAL A 1 90 ? -13.417 -7.070 0.589 1.00 98.31 90 VAL A O 1
ATOM 652 N N . ASP A 1 91 ? -11.791 -8.619 0.596 1.00 98.50 91 ASP A N 1
ATOM 653 C CA . ASP A 1 91 ? -10.800 -7.777 -0.071 1.00 98.50 91 ASP A CA 1
ATOM 654 C C . ASP A 1 91 ? -10.829 -7.948 -1.588 1.00 98.50 91 ASP A C 1
ATOM 656 O O . ASP A 1 91 ? -11.223 -8.988 -2.132 1.00 98.50 91 ASP A O 1
ATOM 660 N N . THR A 1 92 ? -10.375 -6.917 -2.295 1.00 98.38 92 THR A N 1
ATOM 661 C CA . THR A 1 92 ? -10.295 -6.897 -3.755 1.00 98.38 92 THR A CA 1
ATOM 662 C C . THR A 1 92 ? -8.870 -6.622 -4.221 1.00 98.38 92 THR A C 1
ATOM 664 O O . THR A 1 92 ? -8.336 -5.540 -4.012 1.00 98.38 92 THR A O 1
ATOM 667 N N . LEU A 1 93 ? -8.282 -7.564 -4.962 1.00 96.81 93 LEU A N 1
ATOM 668 C CA . LEU A 1 93 ? -7.063 -7.335 -5.738 1.00 96.81 93 LEU A CA 1
ATOM 669 C C . LEU A 1 93 ? -7.418 -7.166 -7.216 1.00 96.81 93 LEU A C 1
ATOM 671 O O . LEU A 1 93 ? -7.926 -8.088 -7.860 1.00 96.81 93 LEU A O 1
ATOM 675 N N . ARG A 1 94 ? -7.111 -5.997 -7.770 1.00 96.31 94 ARG A N 1
ATOM 676 C CA . ARG A 1 94 ? -7.174 -5.715 -9.200 1.00 96.31 94 ARG A CA 1
ATOM 677 C C . ARG A 1 94 ? -5.755 -5.604 -9.744 1.00 96.31 94 ARG A C 1
ATOM 679 O O . ARG A 1 94 ? -4.980 -4.776 -9.293 1.00 96.31 94 ARG A O 1
ATOM 686 N N . VAL A 1 95 ? -5.443 -6.424 -10.745 1.00 93.62 95 VAL A N 1
ATOM 687 C CA . VAL A 1 95 ? -4.190 -6.335 -11.504 1.00 93.62 95 VAL A CA 1
ATOM 688 C C . VAL A 1 95 ? -4.519 -5.856 -12.909 1.00 93.62 95 VAL A C 1
ATOM 690 O O . VAL A 1 95 ? -5.349 -6.456 -13.601 1.00 93.62 95 VAL A O 1
ATOM 693 N N . ARG A 1 96 ? -3.901 -4.753 -13.319 1.00 89.81 96 ARG A N 1
ATOM 694 C CA . ARG A 1 96 ? -4.049 -4.142 -14.640 1.00 89.81 96 ARG A CA 1
ATOM 695 C C . ARG A 1 96 ? -2.741 -4.276 -15.412 1.00 89.81 96 ARG A C 1
ATOM 697 O O . ARG A 1 96 ? -1.713 -4.604 -14.847 1.00 89.81 96 ARG A O 1
ATOM 704 N N . GLY A 1 97 ? -2.804 -4.083 -16.725 1.00 83.69 97 GLY A N 1
ATOM 705 C CA . GLY A 1 97 ? -1.612 -3.956 -17.560 1.00 83.69 97 GLY A CA 1
ATOM 706 C C . GLY A 1 97 ? -1.463 -2.519 -18.043 1.00 83.69 97 GLY A C 1
ATOM 707 O O . GLY A 1 97 ? -2.465 -1.819 -18.232 1.00 83.69 97 GLY A O 1
ATOM 708 N N . LYS A 1 98 ? -0.227 -2.088 -18.297 1.00 78.00 98 LYS A N 1
ATOM 709 C CA . LYS A 1 98 ? 0.032 -0.802 -18.944 1.00 78.00 98 LYS A CA 1
ATOM 710 C C . LYS A 1 98 ? -0.411 -0.840 -20.403 1.00 78.00 98 LYS A C 1
ATOM 712 O O . LYS A 1 98 ? -0.102 -1.765 -21.154 1.00 78.00 98 LYS A O 1
ATOM 717 N N . THR A 1 99 ? -1.125 0.197 -20.829 1.00 76.50 99 THR A N 1
ATOM 718 C CA . THR A 1 99 ? -1.377 0.407 -22.257 1.00 76.50 99 THR A CA 1
ATOM 719 C C . THR A 1 99 ? -0.119 0.999 -22.884 1.00 76.50 99 THR A C 1
ATOM 721 O O . THR A 1 99 ? 0.171 2.177 -22.696 1.00 76.50 99 THR A O 1
ATOM 724 N N . VAL A 1 100 ? 0.628 0.189 -23.632 1.00 72.69 100 VAL A N 1
ATOM 725 C CA . VAL A 1 100 ? 1.707 0.660 -24.510 1.00 72.69 100 VAL A CA 1
ATOM 726 C C . VAL A 1 100 ? 1.134 0.997 -25.883 1.00 72.69 100 VAL A C 1
ATOM 728 O O . VAL A 1 100 ? 0.540 0.149 -26.552 1.00 72.69 100 VAL A O 1
ATOM 731 N N . TRP A 1 101 ? 1.303 2.247 -26.317 1.00 73.56 101 TRP A N 1
ATOM 732 C CA . TRP A 1 101 ? 1.036 2.616 -27.703 1.00 73.56 101 TRP A CA 1
ATOM 733 C C . TRP A 1 101 ? 2.159 2.060 -28.579 1.00 73.56 101 TRP A C 1
ATOM 735 O O . TRP A 1 101 ? 3.324 2.235 -28.224 1.00 73.56 101 TRP A O 1
ATOM 745 N N . PRO A 1 102 ? 1.861 1.420 -29.723 1.00 69.50 102 PRO A N 1
ATOM 746 C CA . PRO A 1 102 ? 2.909 1.071 -30.664 1.00 69.50 102 PRO A CA 1
ATOM 747 C C . PRO A 1 102 ? 3.558 2.374 -31.127 1.00 69.50 102 PRO A C 1
ATOM 749 O O . PRO A 1 102 ? 2.892 3.212 -31.746 1.00 69.50 102 PRO A O 1
ATOM 752 N N . GLU A 1 103 ? 4.837 2.559 -30.800 1.00 70.88 103 GLU A N 1
ATOM 753 C CA . GLU A 1 103 ? 5.640 3.627 -31.377 1.00 70.88 103 GLU A CA 1
ATOM 754 C C . GLU A 1 103 ? 5.481 3.534 -32.892 1.00 70.88 103 GLU A C 1
ATOM 756 O O . GLU A 1 103 ? 5.835 2.535 -33.525 1.00 70.88 103 GLU A O 1
ATOM 761 N N . ARG A 1 104 ? 4.852 4.546 -33.495 1.00 65.69 104 ARG A N 1
ATOM 762 C CA . ARG A 1 104 ? 4.799 4.631 -34.948 1.00 65.69 104 ARG A CA 1
ATOM 763 C C . ARG A 1 104 ? 6.230 4.867 -35.398 1.00 65.69 104 ARG A C 1
ATOM 765 O O . ARG A 1 104 ? 6.728 5.978 -35.243 1.00 65.69 104 ARG A O 1
ATOM 772 N N . GLY A 1 105 ? 6.860 3.802 -35.896 1.00 60.44 105 GLY A N 1
ATOM 773 C CA . GLY A 1 105 ? 8.214 3.821 -36.429 1.00 60.44 105 GLY A CA 1
ATOM 774 C C . GLY A 1 105 ? 8.439 5.069 -37.275 1.00 60.44 105 GLY A C 1
ATOM 775 O O . GLY A 1 105 ? 7.641 5.372 -38.168 1.00 60.44 105 GLY A O 1
ATOM 776 N N . ARG A 1 106 ? 9.490 5.808 -36.932 1.00 58.31 106 ARG A N 1
ATOM 777 C CA . ARG A 1 106 ? 9.985 6.935 -37.710 1.00 58.31 106 ARG A CA 1
ATOM 778 C C . ARG A 1 106 ? 11.251 6.523 -38.437 1.00 58.31 106 ARG A C 1
ATOM 780 O O . ARG A 1 106 ? 12.072 5.826 -37.805 1.00 58.31 106 ARG A O 1
#

Secondary structure (DSSP, 8-state):
--EEEE--SS--EEE--SS-SEEEEEEEESS-EEEEE--TTS--EEEEEEEES--EEEEESEEEEEEEEEES-EEEESSEEEEEE--EE--EEEE-----------

InterPro domains:
  IPR011049 Serralysin-like metalloprotease, C-terminal [SSF51120] (5-97)

Mean predicted aligned error: 4.92 Å